Protein AF-A0A7Z1HPT9-F1 (afdb_monomer_lite)

Sequence (73 aa):
TRSVKAVMGRKSNGNPEKALNFLTPHQKWGIHSTYSDNLLMLTLSRGGPIVWMSETDAKDLGIEDNDWIEVFN

Foldseek 3Di:
DVFCPVPVVPDDPPWDDDDDDDDDDDDPLADVCHNQPPPVSCVVPVNHDDDDDDPVVCVVGVHDPPDDDDDDD

Structure (mmCIF, N/CA/C/O backbone):
data_AF-A0A7Z1HPT9-F1
#
_entry.id   AF-A0A7Z1HPT9-F1
#
loop_
_atom_site.group_PDB
_atom_site.id
_atom_site.type_symbol
_atom_site.label_atom_id
_atom_site.label_alt_id
_atom_site.label_comp_id
_atom_site.label_asym_id
_atom_site.label_entity_id
_atom_site.label_seq_id
_atom_site.pdbx_PDB_ins_code
_atom_site.Cartn_x
_atom_site.Cartn_y
_atom_site.Cartn_z
_atom_site.occupancy
_atom_site.B_iso_or_equiv
_atom_site.auth_seq_id
_atom_site.auth_comp_id
_atom_site.auth_asym_id
_atom_site.auth_atom_id
_atom_site.pdbx_PDB_model_num
ATOM 1 N N . THR A 1 1 ? -14.371 10.610 4.324 1.00 58.53 1 THR A N 1
ATOM 2 C CA . THR A 1 1 ? -15.194 9.596 5.025 1.00 58.53 1 THR A CA 1
ATOM 3 C C . THR A 1 1 ? -16.554 9.309 4.385 1.00 58.53 1 THR A C 1
ATOM 5 O O . THR A 1 1 ? -17.225 8.398 4.846 1.00 58.53 1 THR A O 1
ATOM 8 N N . ARG A 1 2 ? -17.011 10.020 3.335 1.00 73.12 2 ARG A N 1
ATOM 9 C CA . ARG A 1 2 ? -18.297 9.693 2.677 1.00 73.12 2 ARG A CA 1
ATOM 10 C C . ARG A 1 2 ? -18.254 8.405 1.846 1.00 73.12 2 ARG A C 1
ATOM 12 O O . ARG A 1 2 ? -19.248 7.693 1.845 1.00 73.12 2 ARG A O 1
ATOM 19 N N . SER A 1 3 ? -17.126 8.122 1.192 1.00 79.25 3 SER A N 1
ATOM 20 C CA . SER A 1 3 ? -16.946 6.957 0.314 1.00 79.25 3 SER A CA 1
ATOM 21 C C . SER A 1 3 ? -17.153 5.631 1.051 1.00 79.25 3 SER A C 1
ATOM 23 O O . SER A 1 3 ? -17.982 4.836 0.641 1.00 79.25 3 SER A O 1
ATOM 25 N N . VAL A 1 4 ? -16.535 5.460 2.224 1.00 86.62 4 VAL A N 1
ATOM 26 C CA . VAL A 1 4 ? -16.533 4.176 2.955 1.00 86.62 4 VAL A CA 1
ATOM 27 C C . VAL A 1 4 ? -17.901 3.701 3.468 1.00 86.62 4 VAL A C 1
ATOM 29 O O . VAL A 1 4 ? -18.046 2.535 3.825 1.00 86.62 4 VAL A O 1
ATOM 32 N N . LYS A 1 5 ? -18.929 4.563 3.521 1.00 86.31 5 LYS A N 1
ATOM 33 C CA . LYS A 1 5 ? -20.236 4.219 4.122 1.00 86.31 5 LYS A CA 1
ATOM 34 C C . LYS A 1 5 ? -20.937 3.043 3.438 1.00 86.31 5 LYS A C 1
ATOM 36 O O . LYS A 1 5 ? -21.738 2.369 4.080 1.00 86.31 5 LYS A O 1
ATOM 41 N N . ALA A 1 6 ? -20.685 2.839 2.147 1.00 86.62 6 ALA A N 1
ATOM 42 C CA . ALA A 1 6 ? -21.319 1.774 1.380 1.00 86.62 6 ALA A CA 1
ATOM 43 C C . ALA A 1 6 ? -20.779 0.378 1.740 1.00 86.62 6 ALA A C 1
ATOM 45 O O . ALA A 1 6 ? -21.501 -0.605 1.586 1.00 86.62 6 ALA A O 1
ATOM 46 N N . VAL A 1 7 ? -19.541 0.294 2.236 1.00 89.31 7 VAL A N 1
ATOM 47 C CA . VAL A 1 7 ? -18.797 -0.970 2.363 1.00 89.31 7 VAL A CA 1
ATOM 48 C C . VAL A 1 7 ? -18.302 -1.273 3.777 1.00 89.31 7 VAL A C 1
ATOM 50 O O . VAL A 1 7 ? -18.180 -2.446 4.118 1.00 89.31 7 VAL A O 1
ATOM 53 N N . MET A 1 8 ? -18.067 -0.259 4.616 1.00 89.06 8 MET A N 1
ATOM 54 C CA . MET A 1 8 ? -17.515 -0.441 5.963 1.00 89.06 8 MET A CA 1
ATOM 55 C C . MET A 1 8 ? -18.430 -1.326 6.822 1.00 89.06 8 MET A C 1
ATOM 57 O O . MET A 1 8 ? -19.631 -1.062 6.941 1.00 89.06 8 MET A O 1
ATOM 61 N N . GLY A 1 9 ? -17.871 -2.397 7.385 1.00 88.12 9 GLY A N 1
ATOM 62 C CA . GLY A 1 9 ? -18.586 -3.405 8.169 1.00 88.12 9 GLY A CA 1
ATOM 63 C C . GLY A 1 9 ? -19.595 -4.246 7.376 1.00 88.12 9 GLY A C 1
ATOM 64 O O . GLY A 1 9 ? -20.390 -4.965 7.980 1.00 88.12 9 GLY A O 1
ATOM 65 N N . ARG A 1 10 ? -19.623 -4.153 6.037 1.00 89.50 10 ARG A N 1
ATOM 66 C CA . ARG A 1 10 ? -20.539 -4.931 5.177 1.00 89.50 10 ARG A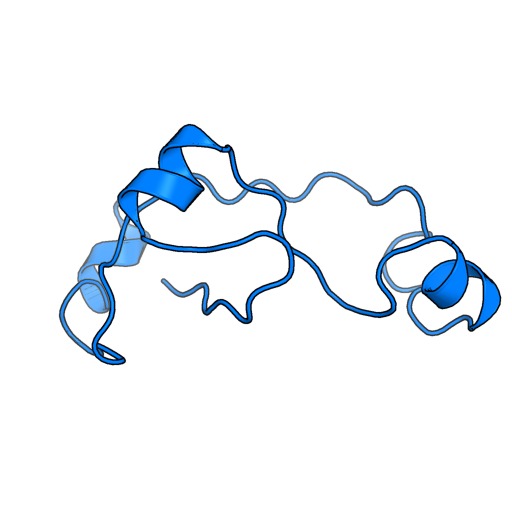 CA 1
ATOM 67 C C . ARG A 1 10 ? -19.903 -6.197 4.611 1.00 89.50 10 ARG A C 1
ATOM 69 O O . ARG A 1 10 ? -20.630 -7.149 4.342 1.00 89.50 10 ARG A O 1
ATOM 76 N N . LYS A 1 11 ? -18.584 -6.199 4.402 1.00 86.25 11 LYS A N 1
ATOM 77 C CA . LYS A 1 11 ? -17.822 -7.298 3.789 1.00 86.25 11 LYS A CA 1
ATOM 78 C C . LYS A 1 11 ? -16.560 -7.596 4.603 1.00 86.25 11 LYS A C 1
ATOM 80 O O . LYS A 1 11 ? -15.454 -7.345 4.146 1.00 86.25 11 LYS A O 1
ATOM 85 N N . SER A 1 12 ? -16.744 -8.108 5.817 1.00 88.12 12 SER A N 1
ATOM 86 C CA . SER A 1 12 ? -15.614 -8.445 6.686 1.00 88.12 12 SER A CA 1
ATOM 87 C C . SER A 1 12 ? -14.858 -9.672 6.166 1.00 88.12 12 SER A C 1
ATOM 89 O O . SER A 1 12 ? -15.474 -10.655 5.750 1.00 88.12 12 SER A O 1
ATOM 91 N N . ASN A 1 13 ? -13.530 -9.632 6.263 1.00 91.88 13 ASN A N 1
ATOM 92 C CA . ASN A 1 13 ? -12.642 -10.781 6.075 1.00 91.88 13 ASN A CA 1
ATOM 93 C C . ASN A 1 13 ? -12.212 -11.427 7.413 1.00 91.88 13 ASN A C 1
ATOM 95 O O . ASN A 1 13 ? -11.291 -12.238 7.438 1.00 91.88 13 ASN A O 1
ATOM 99 N N . GLY A 1 14 ? -12.866 -11.064 8.524 1.00 94.62 14 GLY A N 1
ATOM 100 C CA . GLY A 1 14 ? -12.549 -11.542 9.874 1.00 94.62 14 GLY A CA 1
ATOM 101 C C . GLY A 1 14 ? -11.576 -10.661 10.666 1.00 94.62 14 GLY A C 1
ATOM 102 O O . GLY A 1 14 ? -11.409 -10.907 11.858 1.00 94.62 14 GLY A O 1
ATOM 103 N N . ASN A 1 15 ? -10.988 -9.625 10.055 1.00 96.44 15 ASN A N 1
ATOM 104 C CA . ASN A 1 15 ? -10.058 -8.697 10.711 1.00 96.44 15 ASN A CA 1
ATOM 105 C C . ASN A 1 15 ? -10.690 -7.308 10.956 1.00 96.44 15 ASN A C 1
ATOM 107 O O . ASN A 1 15 ? -11.712 -6.981 10.339 1.00 96.44 15 ASN A O 1
ATOM 111 N N . PRO A 1 16 ? -10.118 -6.480 11.855 1.00 95.88 16 PRO A N 1
ATOM 112 C CA . PRO A 1 16 ? -10.579 -5.111 12.088 1.00 95.88 16 PRO A CA 1
ATOM 113 C C . PRO A 1 16 ? -10.491 -4.218 10.837 1.00 95.88 16 PRO A C 1
ATOM 115 O O . PRO A 1 16 ? -9.616 -4.387 9.993 1.00 95.88 16 PRO A O 1
ATOM 118 N N . GLU A 1 17 ? -11.370 -3.215 10.742 1.00 95.56 17 GLU A N 1
ATOM 119 C CA . GLU A 1 17 ? -11.405 -2.240 9.641 1.00 95.56 17 GLU A CA 1
ATOM 120 C C . GLU A 1 17 ? -11.177 -0.812 10.171 1.00 95.56 17 GLU A C 1
ATOM 122 O O . GLU A 1 17 ? -11.764 -0.416 11.182 1.00 95.56 17 GLU A O 1
ATOM 127 N N . LYS A 1 18 ? -10.382 0.007 9.465 1.00 95.25 18 LYS A N 1
ATOM 128 C CA . LYS A 1 18 ? -10.149 1.422 9.814 1.00 95.25 18 LYS A CA 1
ATOM 129 C C . LYS A 1 18 ? -10.179 2.306 8.571 1.00 95.25 18 LYS A C 1
ATOM 131 O O . LYS A 1 18 ? -9.519 2.031 7.575 1.00 95.25 18 LYS A O 1
ATOM 136 N N . ALA A 1 19 ? -10.944 3.395 8.633 1.00 95.25 19 ALA A N 1
ATOM 137 C CA . ALA A 1 19 ? -11.007 4.370 7.549 1.00 95.25 19 ALA A CA 1
ATOM 138 C C . ALA A 1 19 ? -9.816 5.340 7.625 1.00 95.25 19 ALA A C 1
ATOM 140 O O . ALA A 1 19 ? -9.676 6.070 8.606 1.00 95.25 19 ALA A O 1
ATOM 141 N N . LEU A 1 20 ? -9.004 5.387 6.566 1.00 95.75 20 LEU A N 1
ATOM 142 C CA . LEU A 1 20 ? -7.815 6.240 6.447 1.00 95.75 20 LEU A CA 1
ATOM 143 C C . LEU A 1 20 ? -7.894 7.136 5.197 1.00 95.75 20 LEU A C 1
ATOM 145 O O . LEU A 1 20 ? -8.744 6.941 4.325 1.00 95.75 20 LEU A O 1
ATOM 149 N N . ASN A 1 21 ? -7.021 8.144 5.108 1.00 96.25 21 ASN A N 1
ATOM 150 C CA . ASN A 1 21 ? -6.858 8.922 3.879 1.00 96.25 21 ASN A CA 1
ATOM 151 C C . ASN A 1 21 ? -5.956 8.159 2.896 1.00 96.25 21 ASN A C 1
ATOM 153 O O . ASN A 1 21 ? -4.864 7.744 3.273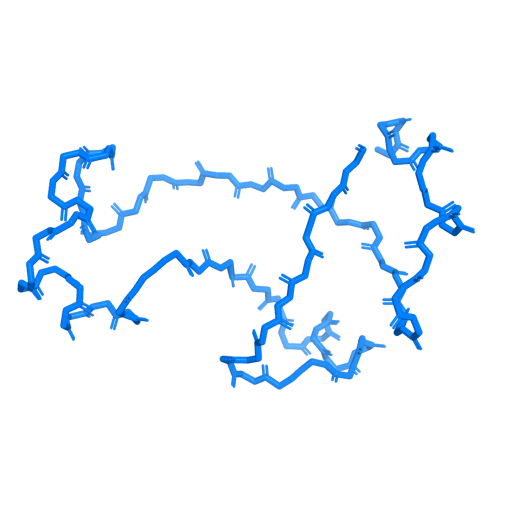 1.00 96.25 21 ASN A O 1
ATOM 157 N N . PHE A 1 22 ? -6.387 8.002 1.644 1.00 96.88 22 PHE A N 1
ATOM 158 C CA . PHE A 1 22 ? -5.641 7.255 0.630 1.00 96.88 22 PHE A CA 1
ATOM 159 C C . PHE A 1 22 ? -4.832 8.211 -0.253 1.00 96.88 22 PHE A C 1
ATOM 161 O O . PHE A 1 22 ? -5.340 8.760 -1.230 1.00 96.88 22 PHE A O 1
ATOM 168 N N . LEU A 1 23 ? -3.579 8.456 0.136 1.00 97.88 23 LEU A N 1
ATOM 169 C CA . LEU A 1 23 ? -2.645 9.305 -0.605 1.00 97.88 23 LEU A CA 1
ATOM 170 C C . LEU A 1 23 ? -1.840 8.470 -1.609 1.00 97.88 23 LEU A C 1
ATOM 172 O O . LEU A 1 23 ? -1.332 7.408 -1.262 1.00 97.88 23 LEU A O 1
ATOM 176 N N . THR A 1 24 ? -1.666 8.982 -2.830 1.00 98.31 24 THR A N 1
ATOM 177 C CA . THR A 1 24 ? -0.948 8.293 -3.918 1.00 98.31 24 THR A CA 1
ATOM 178 C C . THR A 1 24 ? 0.212 9.141 -4.460 1.00 98.31 24 THR A C 1
ATOM 180 O O . THR A 1 24 ? 0.153 9.614 -5.601 1.00 98.31 24 THR A O 1
ATOM 183 N N . PRO A 1 25 ? 1.257 9.409 -3.654 1.00 98.62 25 PRO A N 1
ATOM 184 C CA . PRO A 1 25 ? 2.444 10.096 -4.150 1.00 98.62 25 PRO A CA 1
ATOM 185 C C . PRO A 1 25 ? 3.140 9.253 -5.226 1.00 98.62 25 PRO A C 1
ATOM 187 O O . PRO A 1 25 ? 3.010 8.030 -5.269 1.00 98.62 25 PRO A O 1
ATOM 190 N N . HIS A 1 26 ? 3.902 9.905 -6.101 1.00 98.62 26 HIS A N 1
ATOM 191 C CA . HIS A 1 26 ? 4.664 9.190 -7.121 1.00 98.62 26 HIS A CA 1
ATOM 192 C C . HIS A 1 26 ? 5.763 8.334 -6.477 1.00 98.62 26 HIS A C 1
ATOM 194 O O . HIS A 1 26 ? 6.451 8.773 -5.554 1.00 98.62 26 HIS A O 1
ATOM 200 N N . GLN A 1 27 ? 5.922 7.108 -6.976 1.00 98.12 27 GLN A N 1
ATOM 201 C CA . GLN A 1 27 ? 6.889 6.154 -6.442 1.00 98.12 27 GLN A CA 1
ATOM 202 C C . GLN A 1 27 ? 8.334 6.492 -6.830 1.00 98.12 27 GLN A C 1
ATOM 204 O O . GLN A 1 27 ? 8.595 7.096 -7.866 1.00 98.12 27 GLN A O 1
ATOM 209 N N . LYS A 1 28 ? 9.286 6.022 -6.018 1.00 98.56 28 LYS A N 1
ATOM 210 C CA . LYS A 1 28 ? 10.726 6.103 -6.309 1.00 98.56 28 LYS A CA 1
ATOM 211 C C . LYS A 1 28 ? 11.190 5.072 -7.351 1.00 98.56 28 LYS A C 1
ATOM 213 O O . LYS A 1 28 ? 12.194 5.295 -8.018 1.00 98.56 28 LYS A O 1
ATOM 218 N N . TRP A 1 29 ? 10.474 3.955 -7.482 1.00 98.50 29 TRP A N 1
ATOM 219 C CA . TRP A 1 29 ? 10.913 2.748 -8.200 1.00 98.50 29 TRP A CA 1
ATOM 220 C C . TRP A 1 29 ? 10.294 2.597 -9.596 1.00 98.50 29 TRP A C 1
ATOM 222 O O . TRP A 1 29 ? 10.123 1.494 -10.099 1.00 98.50 29 TRP A O 1
ATOM 232 N N . GLY A 1 30 ? 9.924 3.708 -10.225 1.00 98.19 30 GLY A N 1
ATOM 233 C CA . GLY A 1 30 ? 9.341 3.713 -11.561 1.00 98.19 30 GLY A CA 1
ATOM 234 C C . GLY A 1 30 ? 8.825 5.091 -11.944 1.00 98.19 30 GLY A C 1
ATOM 235 O O . GLY A 1 30 ? 8.737 5.990 -11.108 1.00 98.19 30 GLY A O 1
ATOM 236 N N . ILE A 1 31 ? 8.461 5.252 -13.214 1.00 98.56 31 ILE A N 1
ATOM 237 C CA . ILE A 1 31 ? 7.819 6.466 -13.726 1.00 98.56 31 ILE A CA 1
ATOM 238 C C . ILE A 1 31 ? 6.394 6.094 -14.113 1.00 98.56 31 ILE A C 1
ATOM 240 O O . ILE A 1 31 ? 6.157 5.495 -15.160 1.00 98.56 31 ILE A O 1
ATOM 244 N N . HIS A 1 32 ? 5.443 6.430 -13.241 1.00 98.25 32 HIS A N 1
ATOM 245 C CA . HIS A 1 32 ? 4.073 5.919 -13.322 1.00 98.25 32 HIS A CA 1
ATOM 246 C C . HIS A 1 32 ? 4.079 4.376 -13.316 1.00 98.25 32 HIS A C 1
ATOM 248 O O . HIS A 1 32 ? 4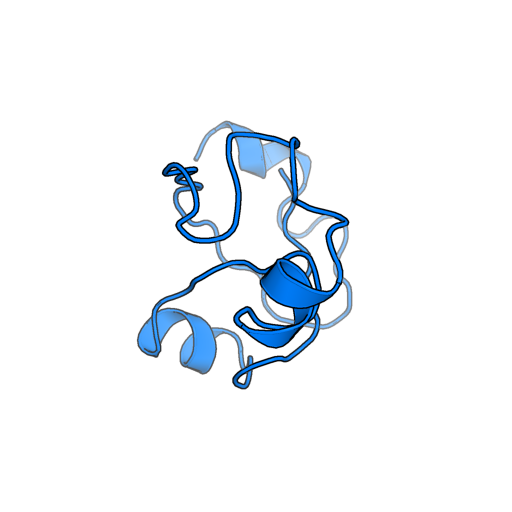.618 3.783 -12.379 1.00 98.25 32 HIS A O 1
ATOM 254 N N . SER A 1 33 ? 3.505 3.731 -14.336 1.00 98.19 33 SER A N 1
ATOM 255 C CA . SER A 1 33 ? 3.566 2.279 -14.539 1.00 98.19 33 SER A CA 1
ATOM 256 C C . SER A 1 33 ? 4.795 1.827 -15.333 1.00 98.19 33 SER A C 1
ATOM 258 O O . SER A 1 33 ? 5.128 0.642 -15.318 1.00 98.19 33 SER A O 1
ATOM 260 N N . THR A 1 34 ? 5.502 2.734 -16.010 1.00 98.62 34 THR A N 1
ATOM 261 C CA . THR A 1 34 ? 6.738 2.390 -16.717 1.00 98.62 34 THR A CA 1
ATOM 262 C C . THR A 1 34 ? 7.809 2.006 -15.701 1.00 98.62 34 THR A C 1
ATOM 264 O O . THR A 1 34 ? 8.045 2.729 -14.730 1.00 98.62 34 THR A O 1
ATOM 267 N N . TYR A 1 35 ? 8.458 0.866 -15.948 1.0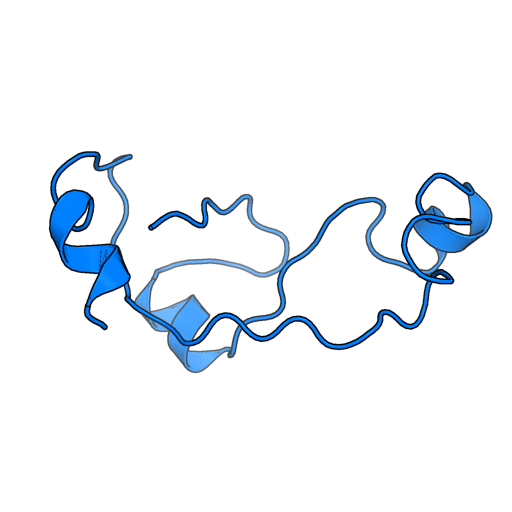0 98.38 35 TYR A N 1
ATOM 268 C CA . TYR A 1 35 ? 9.395 0.183 -15.048 1.00 98.38 35 TYR A CA 1
ATOM 269 C C . TYR A 1 35 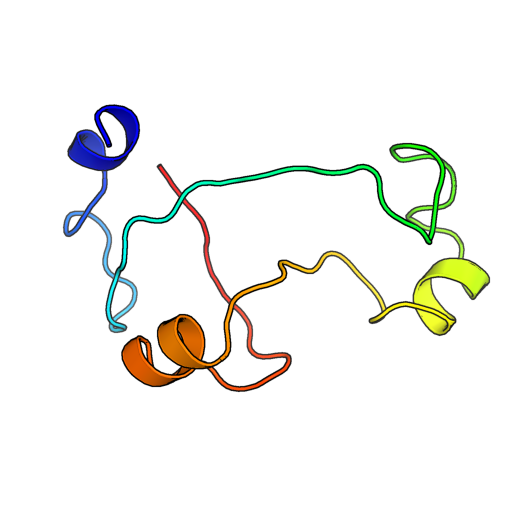? 8.777 -0.473 -13.806 1.00 98.38 35 TYR A C 1
ATOM 271 O O . TYR A 1 35 ? 9.523 -1.046 -13.017 1.00 98.38 35 TYR A O 1
ATOM 279 N N . SER A 1 36 ? 7.450 -0.459 -13.633 1.00 98.12 36 SER A N 1
ATOM 280 C CA . SER A 1 36 ? 6.816 -1.141 -12.491 1.00 98.12 36 SER A CA 1
ATOM 281 C C . SER A 1 36 ? 6.991 -2.665 -12.516 1.00 98.12 36 SER A C 1
ATOM 283 O O . SER A 1 36 ? 7.014 -3.294 -11.464 1.00 98.12 36 SER A O 1
ATOM 285 N N . ASP A 1 37 ? 7.172 -3.244 -13.701 1.00 98.19 37 ASP A N 1
ATOM 286 C CA . ASP A 1 37 ? 7.450 -4.660 -13.956 1.00 98.19 37 ASP A CA 1
ATOM 287 C C . ASP A 1 37 ? 8.942 -4.944 -14.213 1.00 98.19 37 ASP A C 1
ATOM 289 O O . ASP A 1 37 ? 9.339 -6.083 -14.465 1.00 98.19 37 ASP A O 1
ATOM 293 N N . ASN A 1 38 ? 9.801 -3.921 -14.143 1.00 98.75 38 ASN A N 1
ATOM 294 C CA . ASN A 1 38 ? 11.230 -4.088 -14.355 1.00 98.75 38 ASN A CA 1
ATOM 295 C C . ASN A 1 38 ? 11.854 -4.838 -13.171 1.00 98.75 38 ASN A C 1
ATOM 297 O O . ASN A 1 38 ? 11.809 -4.367 -12.034 1.00 98.75 38 ASN A O 1
ATOM 301 N N . LEU A 1 39 ? 12.510 -5.967 -13.445 1.00 98.56 39 LEU A N 1
ATOM 302 C CA . LEU A 1 39 ? 13.083 -6.833 -12.411 1.00 98.56 39 LEU A CA 1
ATOM 303 C C . LEU A 1 39 ? 14.067 -6.110 -11.475 1.00 98.56 39 LEU A C 1
ATOM 305 O O . LEU A 1 39 ? 14.072 -6.377 -10.274 1.00 98.56 39 LEU A O 1
ATOM 309 N N . LEU A 1 40 ? 14.876 -5.175 -11.985 1.00 98.62 40 LEU A N 1
ATOM 310 C CA . LEU A 1 40 ? 15.803 -4.409 -11.146 1.00 98.62 40 LEU A CA 1
ATOM 311 C C . LEU A 1 40 ? 15.043 -3.493 -10.185 1.00 98.62 40 LEU A C 1
ATOM 313 O O . LEU A 1 40 ? 15.384 -3.428 -9.006 1.00 98.62 40 LEU A O 1
ATOM 317 N N . MET A 1 41 ? 13.997 -2.814 -10.665 1.00 98.75 41 MET A N 1
ATOM 318 C CA . MET A 1 41 ? 13.175 -1.950 -9.814 1.00 98.75 41 MET A CA 1
ATOM 319 C C . MET A 1 41 ? 12.386 -2.756 -8.785 1.00 98.75 41 MET A C 1
ATOM 321 O O . MET A 1 41 ? 12.323 -2.357 -7.626 1.00 98.75 41 MET A O 1
ATOM 325 N N . LEU A 1 42 ? 11.864 -3.923 -9.165 1.00 98.62 42 LEU A N 1
ATOM 326 C CA . LEU A 1 42 ? 11.213 -4.850 -8.240 1.00 98.62 42 LEU A CA 1
ATOM 327 C C . LEU A 1 42 ? 12.173 -5.325 -7.142 1.00 98.62 42 LEU A C 1
ATOM 329 O O . LEU A 1 42 ? 11.793 -5.346 -5.973 1.00 98.62 42 LEU A O 1
ATOM 333 N N . THR A 1 43 ? 13.421 -5.635 -7.506 1.00 98.50 43 THR A N 1
ATOM 334 C CA . THR A 1 43 ? 14.463 -6.105 -6.575 1.00 98.50 43 THR A CA 1
ATOM 335 C C . THR A 1 43 ? 14.913 -5.014 -5.599 1.00 98.50 43 THR A C 1
ATOM 337 O O . THR A 1 43 ? 15.180 -5.305 -4.439 1.00 98.50 43 THR A O 1
ATOM 340 N N . LEU A 1 44 ? 14.998 -3.755 -6.046 1.00 98.56 44 LEU A N 1
ATOM 341 C CA . LEU A 1 44 ? 15.341 -2.607 -5.190 1.00 98.56 44 LEU A CA 1
ATOM 342 C C . LEU A 1 44 ? 14.159 -2.098 -4.347 1.00 98.56 44 LEU A C 1
ATOM 344 O O . LEU A 1 44 ? 14.353 -1.339 -3.397 1.00 98.56 44 LEU A O 1
ATOM 348 N N . SER A 1 45 ? 12.945 -2.494 -4.720 1.00 97.75 45 SER A N 1
ATOM 349 C CA . SER A 1 45 ? 11.695 -2.227 -4.016 1.00 97.75 45 SER A CA 1
ATOM 350 C C . SER A 1 45 ? 11.367 -3.400 -3.071 1.00 97.75 45 SER A C 1
ATOM 352 O O . SER A 1 45 ? 12.248 -4.007 -2.469 1.00 97.75 45 SER A O 1
ATOM 354 N N . ARG A 1 46 ? 10.078 -3.714 -2.921 1.00 98.44 46 ARG A N 1
ATOM 355 C CA . ARG A 1 46 ? 9.526 -4.855 -2.184 1.00 98.44 46 ARG A CA 1
ATOM 356 C C . ARG A 1 46 ? 8.891 -5.899 -3.115 1.00 98.44 46 ARG A C 1
ATOM 358 O O . ARG A 1 46 ? 7.906 -6.530 -2.761 1.00 98.44 46 ARG A O 1
ATOM 365 N N . GLY A 1 47 ? 9.415 -6.059 -4.331 1.00 98.38 47 GLY A N 1
ATOM 366 C CA . GLY A 1 47 ? 9.011 -7.145 -5.233 1.00 98.38 47 GLY A CA 1
ATOM 367 C C . GLY A 1 47 ? 7.588 -7.071 -5.804 1.00 98.38 47 GLY A C 1
ATOM 368 O O . GLY A 1 47 ? 7.151 -8.030 -6.431 1.00 98.38 47 GLY A O 1
ATOM 369 N N . GLY A 1 48 ? 6.866 -5.960 -5.630 1.00 98.19 48 GLY A N 1
ATOM 370 C CA . GLY A 1 48 ? 5.507 -5.801 -6.147 1.00 98.19 48 GLY A CA 1
ATOM 371 C C . GLY A 1 48 ? 4.787 -4.561 -5.604 1.00 98.19 48 GLY A C 1
ATOM 372 O O . GLY A 1 48 ? 5.433 -3.667 -5.046 1.00 98.19 48 GLY A O 1
ATOM 373 N N . PRO A 1 49 ? 3.454 -4.484 -5.782 1.00 98.44 49 PRO A N 1
ATOM 374 C CA . PRO A 1 49 ? 2.626 -3.421 -5.218 1.00 98.44 49 PRO A CA 1
ATOM 375 C C . PRO A 1 49 ? 2.657 -3.420 -3.686 1.00 98.44 49 PRO A C 1
ATOM 377 O O . PRO A 1 49 ? 2.518 -4.466 -3.061 1.00 98.44 49 PRO A O 1
ATOM 380 N N . ILE A 1 50 ? 2.787 -2.233 -3.091 1.00 98.56 50 ILE A N 1
ATOM 381 C CA . ILE A 1 50 ? 2.810 -2.029 -1.637 1.00 98.56 50 ILE A CA 1
ATOM 382 C C . ILE A 1 50 ? 2.009 -0.786 -1.245 1.00 98.56 50 ILE A C 1
ATOM 384 O O . ILE A 1 50 ? 1.877 0.153 -2.032 1.00 98.56 50 ILE A O 1
ATOM 388 N N . VAL A 1 51 ? 1.528 -0.756 -0.004 1.00 98.62 51 VAL A N 1
ATOM 389 C CA . VAL A 1 51 ? 0.915 0.418 0.631 1.00 98.62 51 VAL A CA 1
ATOM 390 C C . VAL A 1 51 ? 1.717 0.748 1.884 1.00 98.62 51 VAL A C 1
ATOM 392 O O . VAL A 1 51 ? 2.074 -0.142 2.648 1.00 98.62 51 VAL A O 1
ATOM 395 N N . TRP A 1 52 ? 2.005 2.030 2.094 1.00 98.62 52 TRP A N 1
ATOM 396 C CA . TRP A 1 52 ? 2.653 2.500 3.316 1.00 98.62 52 TRP A CA 1
ATOM 397 C C . TRP A 1 52 ? 1.594 2.874 4.352 1.00 98.62 52 TRP A C 1
ATOM 399 O O . TRP A 1 52 ? 0.664 3.616 4.035 1.00 98.62 52 TRP A O 1
ATOM 409 N N . MET A 1 53 ? 1.757 2.405 5.590 1.00 98.56 53 MET A N 1
ATOM 410 C CA . MET A 1 53 ? 0.906 2.782 6.720 1.00 98.56 53 MET A CA 1
ATOM 411 C C . MET A 1 53 ? 1.750 3.138 7.947 1.00 98.56 53 MET A C 1
ATOM 413 O O . MET A 1 53 ? 2.909 2.737 8.045 1.00 98.56 53 MET A O 1
ATOM 417 N N . SER A 1 54 ? 1.187 3.924 8.868 1.00 98.69 54 SER A N 1
ATOM 418 C CA . SER A 1 54 ? 1.882 4.269 10.110 1.00 98.69 54 SER A CA 1
ATOM 419 C C . SER A 1 54 ? 1.968 3.057 11.040 1.00 98.69 54 SER A C 1
ATOM 421 O O . SER A 1 54 ? 1.060 2.229 11.062 1.00 98.69 54 SER A O 1
ATOM 423 N N . GLU A 1 55 ? 3.018 2.969 11.861 1.00 98.75 55 GLU A N 1
ATOM 424 C CA . GLU A 1 55 ? 3.125 1.890 12.854 1.00 98.75 55 GLU A CA 1
ATOM 425 C C . GLU A 1 55 ? 1.938 1.858 13.823 1.00 98.75 55 GLU A C 1
ATOM 427 O O . GLU A 1 55 ? 1.516 0.787 14.243 1.00 98.75 55 GLU A O 1
ATOM 432 N N . THR A 1 56 ? 1.410 3.027 14.194 1.00 98.75 56 THR A N 1
ATOM 433 C CA . THR A 1 56 ? 0.256 3.131 15.093 1.00 98.75 56 THR A CA 1
ATOM 434 C C . THR A 1 56 ? -0.985 2.519 14.453 1.00 98.75 56 THR A C 1
ATOM 436 O O . THR A 1 56 ? -1.648 1.699 15.077 1.00 98.75 56 THR A O 1
ATOM 439 N N . ASP A 1 57 ? -1.275 2.857 13.192 1.00 98.69 57 ASP A N 1
ATOM 440 C CA . ASP A 1 57 ? -2.422 2.285 12.481 1.00 98.69 57 ASP A CA 1
ATOM 441 C C . ASP A 1 57 ? -2.247 0.785 12.214 1.00 98.69 57 ASP A C 1
ATOM 443 O O . ASP A 1 57 ? -3.222 0.044 12.298 1.00 98.69 57 ASP A O 1
ATOM 447 N N . ALA A 1 58 ? -1.021 0.337 11.917 1.00 98.69 58 ALA A N 1
ATOM 448 C CA . ALA A 1 58 ? -0.705 -1.079 11.730 1.00 98.69 58 ALA A CA 1
ATOM 449 C C . ALA A 1 58 ? -0.959 -1.882 13.013 1.00 98.69 58 ALA A C 1
ATOM 451 O O . ALA A 1 58 ? -1.680 -2.878 12.988 1.00 98.69 58 ALA A O 1
ATOM 452 N N . LYS A 1 59 ? -0.444 -1.402 14.155 1.00 98.56 59 LYS A N 1
ATOM 453 C CA . LYS A 1 59 ? -0.628 -2.031 15.474 1.00 98.56 59 LYS A CA 1
ATOM 454 C C . LYS A 1 59 ? -2.099 -2.074 15.889 1.00 98.56 59 LYS A C 1
ATOM 456 O O . LYS A 1 59 ? -2.544 -3.107 16.378 1.00 98.56 59 LYS A O 1
ATOM 461 N N . ASP A 1 60 ? -2.857 -1.002 15.650 1.00 98.31 60 ASP A N 1
ATOM 462 C CA . ASP A 1 60 ? -4.302 -0.954 15.929 1.00 98.31 60 ASP A CA 1
ATOM 463 C C . ASP A 1 60 ? -5.092 -2.019 15.149 1.00 98.31 60 ASP A C 1
ATOM 465 O O . ASP A 1 60 ? -6.112 -2.513 15.630 1.00 98.31 60 ASP A O 1
ATOM 469 N N . LEU A 1 61 ? -4.642 -2.348 13.935 1.00 97.94 61 LEU A N 1
ATOM 470 C CA . LEU A 1 61 ? -5.276 -3.325 13.048 1.00 97.94 61 LEU A CA 1
ATOM 471 C C . LEU A 1 61 ? -4.685 -4.737 13.160 1.00 97.94 61 LEU A C 1
ATOM 473 O O . LEU A 1 61 ? -5.222 -5.653 12.543 1.00 97.94 61 LEU A O 1
ATOM 477 N N . GLY A 1 62 ? -3.613 -4.924 13.935 1.00 98.19 62 GLY A N 1
ATOM 478 C CA . GLY A 1 62 ? -2.904 -6.201 14.036 1.00 98.19 62 GLY A CA 1
ATOM 479 C C . GLY A 1 62 ? -2.174 -6.605 12.750 1.00 98.19 62 GLY A C 1
ATOM 480 O O . GLY A 1 62 ? -2.099 -7.791 12.459 1.00 98.19 62 GLY A O 1
ATOM 481 N N . ILE A 1 63 ? -1.684 -5.630 11.978 1.00 98.62 63 ILE A N 1
ATOM 482 C CA . ILE A 1 63 ? -0.948 -5.836 10.722 1.00 98.62 63 ILE A CA 1
ATOM 483 C C . ILE A 1 63 ? 0.556 -5.762 11.006 1.00 98.62 63 ILE A C 1
ATOM 485 O O . ILE A 1 63 ? 1.030 -4.774 11.578 1.00 98.62 63 ILE A O 1
ATOM 489 N N . GLU A 1 64 ? 1.311 -6.774 10.584 1.00 98.62 64 GLU A N 1
ATOM 490 C CA . GLU A 1 64 ? 2.773 -6.775 10.635 1.00 98.62 64 GLU A CA 1
ATOM 491 C C . GLU A 1 64 ? 3.393 -6.215 9.343 1.00 98.62 64 GLU A C 1
ATOM 493 O O . GLU A 1 64 ? 2.740 -6.060 8.307 1.00 98.62 64 GLU A O 1
ATOM 498 N N . ASP A 1 65 ? 4.682 -5.856 9.395 1.00 98.81 65 ASP A N 1
ATOM 499 C CA . ASP A 1 65 ? 5.375 -5.389 8.192 1.00 98.81 65 ASP A CA 1
ATOM 500 C C . ASP A 1 65 ? 5.366 -6.487 7.122 1.00 98.81 65 ASP A C 1
ATOM 502 O O . ASP A 1 65 ? 5.735 -7.629 7.385 1.00 98.81 65 ASP A O 1
ATOM 506 N N . ASN A 1 66 ? 4.999 -6.102 5.898 1.00 98.44 66 ASN A N 1
ATOM 507 C CA . ASN A 1 66 ? 4.907 -6.979 4.730 1.00 98.44 66 ASN A CA 1
ATOM 508 C C . ASN A 1 66 ? 3.744 -7.998 4.741 1.00 98.44 66 ASN A C 1
ATOM 510 O O . ASN A 1 66 ? 3.705 -8.867 3.866 1.00 98.44 66 ASN A O 1
ATOM 514 N N . ASP A 1 67 ? 2.778 -7.870 5.655 1.00 98.62 67 ASP A N 1
ATOM 515 C CA . ASP A 1 67 ? 1.525 -8.625 5.583 1.00 98.62 67 ASP A CA 1
ATOM 516 C C . ASP A 1 67 ? 0.702 -8.271 4.338 1.00 98.62 67 ASP A C 1
ATOM 518 O O . ASP A 1 67 ? 0.731 -7.153 3.809 1.00 98.62 67 ASP A O 1
ATOM 522 N N . TRP A 1 68 ? -0.096 -9.240 3.891 1.00 98.38 68 TRP A N 1
ATOM 523 C CA . TRP A 1 68 ? -1.134 -8.988 2.900 1.00 98.38 68 TRP A CA 1
ATOM 524 C C . TRP A 1 68 ? -2.266 -8.171 3.520 1.00 98.38 68 TRP A C 1
ATOM 526 O O . TRP A 1 68 ? -2.820 -8.541 4.552 1.00 98.38 68 TRP A O 1
ATOM 536 N N . ILE A 1 69 ? -2.652 -7.092 2.841 1.00 97.88 69 ILE A N 1
ATOM 537 C CA . ILE A 1 69 ? -3.750 -6.219 3.259 1.00 97.88 69 ILE A CA 1
ATOM 538 C C . ILE A 1 69 ? -4.769 -6.046 2.133 1.00 97.88 69 ILE A C 1
ATOM 540 O O . ILE A 1 69 ? -4.453 -6.202 0.953 1.00 97.88 69 ILE A O 1
ATOM 544 N N . GLU A 1 70 ? -5.984 -5.648 2.499 1.00 96.88 70 GLU A N 1
ATOM 545 C CA . GLU A 1 70 ? -7.035 -5.261 1.560 1.00 96.88 70 GLU A CA 1
ATOM 546 C C . GLU A 1 70 ? -7.443 -3.804 1.814 1.00 96.88 70 GLU A C 1
ATOM 548 O O . GLU A 1 70 ? -7.718 -3.413 2.948 1.00 96.88 70 GLU A O 1
ATOM 553 N N . VAL A 1 71 ? -7.479 -2.987 0.757 1.00 96.06 71 VAL A N 1
ATOM 554 C CA . VAL A 1 71 ? -7.915 -1.583 0.812 1.00 96.06 71 VAL A CA 1
ATOM 555 C C . VAL A 1 71 ? -9.110 -1.410 -0.117 1.00 96.06 71 VAL A C 1
ATOM 557 O O . VAL A 1 71 ? -9.022 -1.711 -1.306 1.00 96.06 71 VAL A O 1
ATOM 560 N N . PHE A 1 72 ? -10.224 -0.907 0.411 1.00 93.12 72 PHE A N 1
ATOM 561 C CA . PHE A 1 72 ? -11.492 -0.803 -0.313 1.00 93.12 72 PHE A CA 1
ATOM 562 C C . PHE A 1 72 ? -12.284 0.446 0.110 1.00 93.12 72 PHE A C 1
ATOM 564 O O . PHE A 1 72 ? -12.024 1.044 1.158 1.00 93.12 72 PHE A O 1
ATOM 571 N N . ASN A 1 73 ? -13.23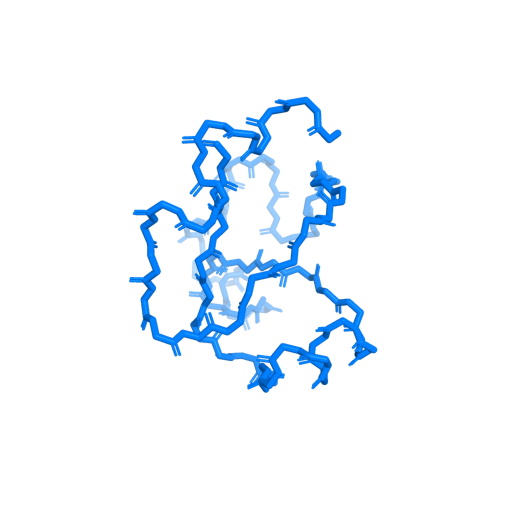8 0.877 -0.719 1.00 91.62 73 ASN A N 1
ATOM 572 C CA . ASN A 1 73 ? -14.231 1.908 -0.398 1.00 91.62 73 ASN A CA 1
ATOM 573 C C . ASN A 1 73 ? -15.513 1.737 -1.220 1.00 91.62 73 ASN A C 1
ATOM 575 O O . ASN A 1 73 ? -15.500 0.924 -2.172 1.00 91.62 73 ASN A O 1
#

pLDDT: mean 95.33, std 6.55, range [58.53, 98.81]

Organism: Salmonella dublin (NCBI:txid98360)

Radius of gyration: 14.64 Å; chains: 1; bounding box: 37×22×33 Å

InterPro domains:
  IPR006657 Molybdopterin dinucleotide-binding domain [PF01568] (20-73)
  IPR009010 Aspartate decarboxylase-like domain superfamily [SSF50692] (14-73)

Secondary structure (DSSP, 8-state):
--GGGGTTTTS--SS---------PPPSSSBTTBTTT-HHHHHHTTSS------HHHHHHHTPPTT-------